Protein AF-A0A934TMC4-F1 (afdb_monomer_lite)

Radius of gyration: 16.23 Å; chains: 1; bounding box: 49×32×33 Å

Secondary structure (DSSP, 8-state):
-HHHHHHHHHHHHHHHHHHHHHHHHHHHHHHHHHHHHHTT--HHHHHHHHHHTTSTT--HHHHHHHHHHHHHHHHHH---HHHHHHHHHHTT---

Sequence (95 aa):
MLGILFLVAVALVALVVVQSVRQGRRFIRAALFLHELEGGRPKDSANAAANLLFSPESSASADAHAAQIADARRKRTSETQAQVIGAARDRGFEG

Structure (mmCIF, N/CA/C/O backbone):
data_AF-A0A934TMC4-F1
#
_entry.id   AF-A0A934TMC4-F1
#
loop_
_atom_site.group_PDB
_atom_site.id
_atom_site.type_symbol
_atom_site.label_atom_id
_atom_site.label_alt_id
_atom_site.label_comp_id
_atom_site.label_asym_id
_atom_site.label_entity_id
_atom_site.label_seq_id
_atom_site.pdbx_PDB_ins_code
_atom_site.Cartn_x
_atom_site.Cartn_y
_atom_site.Cartn_z
_atom_site.occupancy
_atom_site.B_iso_or_equiv
_atom_site.auth_seq_id
_atom_site.auth_comp_id
_atom_site.auth_asym_id
_atom_site.auth_atom_id
_atom_site.pdbx_PDB_model_num
ATOM 1 N N . MET A 1 1 ? 32.002 -20.200 -19.447 1.00 61.28 1 MET A N 1
ATOM 2 C CA . MET A 1 1 ? 31.481 -20.139 -18.059 1.00 61.28 1 MET A CA 1
ATOM 3 C C . MET A 1 1 ? 31.239 -18.711 -17.565 1.00 61.28 1 MET A C 1
ATOM 5 O O . MET A 1 1 ? 30.175 -18.476 -17.011 1.00 61.28 1 MET A O 1
ATOM 9 N N . LEU A 1 2 ? 32.141 -17.747 -17.812 1.00 66.31 2 LEU A N 1
ATOM 10 C CA . LEU A 1 2 ? 31.990 -16.357 -17.334 1.00 66.31 2 LEU A CA 1
ATOM 11 C C . LEU A 1 2 ? 30.714 -15.644 -17.836 1.00 66.31 2 LEU A C 1
ATOM 13 O O . LEU A 1 2 ? 30.032 -14.991 -17.056 1.00 66.31 2 LEU A O 1
ATOM 17 N N . GLY A 1 3 ? 30.339 -15.831 -19.108 1.00 69.50 3 GLY A N 1
ATOM 18 C CA . GLY A 1 3 ? 29.114 -15.237 -19.668 1.00 69.50 3 GLY A CA 1
ATOM 19 C C . GLY A 1 3 ? 27.813 -15.793 -19.074 1.00 69.50 3 GLY A C 1
ATOM 20 O O . GLY A 1 3 ? 26.843 -15.060 -18.927 1.00 69.50 3 GLY A O 1
ATOM 21 N N . ILE A 1 4 ? 27.805 -17.066 -18.661 1.00 77.00 4 ILE A N 1
ATOM 22 C CA . ILE A 1 4 ? 26.642 -17.697 -18.013 1.00 77.00 4 ILE A CA 1
ATOM 23 C C . ILE A 1 4 ? 26.487 -17.151 -16.589 1.00 77.00 4 ILE A C 1
ATOM 25 O O . ILE A 1 4 ? 25.390 -16.774 -16.194 1.00 77.00 4 ILE A O 1
ATOM 29 N N . LEU A 1 5 ? 27.592 -17.031 -15.843 1.00 81.31 5 LEU A N 1
ATOM 30 C CA . LEU A 1 5 ? 27.591 -16.437 -14.502 1.00 81.31 5 LEU A CA 1
ATOM 31 C C . LEU A 1 5 ? 27.137 -14.969 -14.520 1.00 81.31 5 LEU A C 1
ATOM 33 O O . LEU A 1 5 ? 26.377 -14.556 -13.647 1.00 81.31 5 LEU A O 1
ATOM 37 N N . PHE A 1 6 ? 27.537 -14.198 -15.536 1.00 82.56 6 PHE A N 1
ATOM 38 C CA . PHE A 1 6 ? 27.091 -12.814 -15.707 1.00 82.56 6 PHE A CA 1
ATOM 39 C C . PHE A 1 6 ? 25.582 -12.713 -15.986 1.00 82.56 6 PHE A C 1
ATOM 41 O O . PHE A 1 6 ? 24.892 -11.919 -15.348 1.00 82.56 6 PHE A O 1
ATOM 48 N N . LEU A 1 7 ? 25.043 -13.557 -16.875 1.00 84.25 7 LEU A N 1
ATOM 49 C CA . LEU A 1 7 ? 23.601 -13.601 -17.150 1.00 84.25 7 LEU A CA 1
ATOM 50 C C . LEU A 1 7 ? 22.787 -13.989 -15.909 1.00 84.25 7 LEU A C 1
ATOM 52 O O . LEU A 1 7 ? 21.753 -13.378 -15.639 1.00 84.25 7 LEU A O 1
ATOM 56 N N . VAL A 1 8 ? 23.271 -14.956 -15.123 1.00 84.94 8 VAL A N 1
ATOM 57 C CA . VAL A 1 8 ? 22.637 -15.354 -13.855 1.00 84.94 8 VAL A CA 1
ATOM 58 C C . VAL A 1 8 ? 22.640 -14.196 -12.854 1.00 84.94 8 VAL A C 1
ATOM 60 O O . VAL A 1 8 ? 21.615 -13.929 -12.230 1.00 84.94 8 VAL A O 1
ATOM 63 N N . ALA A 1 9 ? 23.749 -13.462 -12.734 1.00 81.94 9 ALA A N 1
ATOM 64 C CA . ALA A 1 9 ? 23.832 -12.308 -11.841 1.00 81.94 9 ALA A CA 1
ATOM 65 C C . ALA A 1 9 ? 22.840 -11.198 -12.232 1.00 81.94 9 ALA A C 1
ATOM 67 O O . ALA A 1 9 ? 22.110 -10.698 -11.375 1.00 81.94 9 ALA A O 1
ATOM 68 N N . VAL A 1 10 ? 22.748 -10.855 -13.521 1.00 86.31 10 VAL A N 1
ATOM 69 C CA . VAL A 1 10 ? 21.788 -9.851 -14.014 1.00 86.31 10 VAL A CA 1
ATOM 70 C C . VAL A 1 10 ? 20.343 -10.300 -13.775 1.00 86.31 10 VAL A C 1
ATOM 72 O O . VAL A 1 10 ? 19.521 -9.501 -13.324 1.00 86.31 10 VAL A O 1
ATOM 75 N N . ALA A 1 11 ? 20.033 -11.578 -14.006 1.00 83.00 11 ALA A N 1
ATOM 76 C CA . ALA A 1 11 ? 18.703 -12.128 -13.757 1.00 83.00 11 ALA A CA 1
ATOM 77 C C . ALA A 1 11 ? 18.310 -12.061 -12.270 1.00 83.00 11 ALA A C 1
ATOM 79 O O . ALA A 1 11 ? 17.180 -11.688 -11.951 1.00 83.00 11 ALA A O 1
ATOM 80 N N . LEU A 1 12 ? 19.239 -12.362 -11.354 1.00 85.62 12 LEU A N 1
ATOM 81 C CA . LEU A 1 12 ? 19.001 -12.262 -9.911 1.00 85.62 12 LEU A CA 1
ATOM 82 C C . LEU A 1 12 ? 18.766 -10.816 -9.467 1.00 85.62 12 LEU A C 1
ATOM 84 O O . LEU A 1 12 ? 17.828 -10.555 -8.715 1.00 85.62 12 LEU A O 1
ATOM 88 N N . VAL A 1 13 ? 19.560 -9.864 -9.965 1.00 80.88 13 VAL A N 1
ATOM 89 C CA . VAL A 1 13 ? 19.360 -8.437 -9.665 1.00 80.88 13 VAL A CA 1
ATOM 90 C C . VAL A 1 13 ? 17.996 -7.967 -10.173 1.00 80.88 13 VAL A C 1
ATOM 92 O O . VAL A 1 13 ? 17.247 -7.339 -9.423 1.00 80.88 13 VAL A O 1
ATOM 95 N N . ALA A 1 14 ? 17.624 -8.326 -11.405 1.00 78.75 14 ALA A N 1
ATOM 96 C CA . ALA A 1 14 ? 16.313 -7.998 -11.958 1.00 78.75 14 ALA A CA 1
ATOM 97 C C . ALA A 1 14 ? 15.170 -8.586 -11.110 1.00 78.75 14 ALA A C 1
ATOM 99 O O . ALA A 1 14 ? 14.197 -7.890 -10.815 1.00 78.75 14 ALA A O 1
ATOM 100 N N . LEU A 1 15 ? 15.309 -9.835 -10.654 1.00 82.00 15 LEU A N 1
ATOM 101 C CA . LEU A 1 15 ? 14.335 -10.489 -9.781 1.00 82.00 15 LEU A CA 1
ATOM 102 C C . LEU A 1 15 ? 14.158 -9.731 -8.455 1.00 82.00 15 LEU A C 1
ATOM 104 O O . LEU A 1 15 ? 13.026 -9.459 -8.052 1.00 82.00 15 LEU A O 1
ATOM 108 N N . VAL A 1 16 ? 15.260 -9.354 -7.799 1.00 74.44 16 VAL A N 1
ATOM 109 C CA . VAL A 1 16 ? 15.242 -8.626 -6.517 1.00 74.44 16 VAL A CA 1
ATOM 110 C C . VAL A 1 16 ? 14.574 -7.260 -6.667 1.00 74.44 16 VAL A C 1
ATOM 1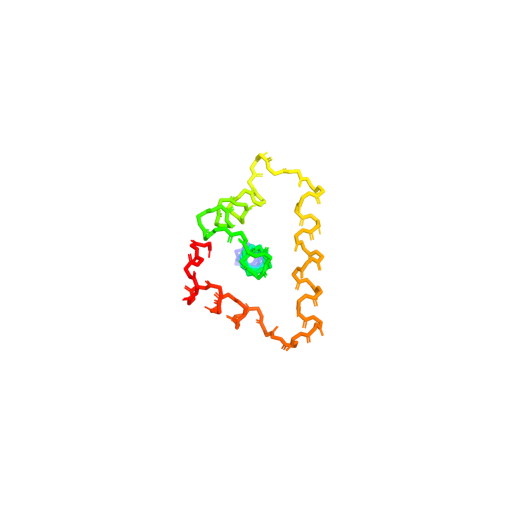12 O O . VAL A 1 16 ? 13.740 -6.879 -5.838 1.00 74.44 16 VAL A O 1
ATOM 115 N N . VAL A 1 17 ? 14.876 -6.537 -7.749 1.00 75.31 17 VAL A N 1
ATOM 116 C CA . VAL A 1 17 ? 14.251 -5.240 -8.045 1.00 75.31 17 VAL A CA 1
ATOM 117 C C . VAL A 1 17 ? 12.746 -5.404 -8.260 1.00 75.31 17 VAL A C 1
ATOM 119 O O . VAL A 1 17 ? 11.954 -4.685 -7.648 1.00 75.31 17 VAL A O 1
ATOM 122 N N . VAL A 1 18 ? 12.324 -6.390 -9.057 1.00 74.62 18 VAL A N 1
ATOM 123 C CA . VAL A 1 18 ? 10.898 -6.663 -9.305 1.00 74.62 18 VAL A CA 1
ATOM 124 C C . VAL A 1 18 ? 10.162 -7.022 -8.014 1.00 74.62 18 VAL A C 1
ATOM 126 O O . VAL A 1 18 ? 9.048 -6.541 -7.786 1.00 74.62 18 VAL A O 1
ATOM 129 N N . GLN A 1 19 ? 10.765 -7.837 -7.148 1.00 73.25 19 GLN A N 1
ATOM 130 C CA . GLN A 1 19 ? 10.170 -8.191 -5.859 1.00 73.25 19 GLN A CA 1
ATOM 131 C C . GLN A 1 19 ? 10.036 -6.981 -4.933 1.00 73.25 19 GLN A C 1
ATOM 133 O O . GLN A 1 19 ? 8.973 -6.790 -4.340 1.00 73.25 19 GLN A O 1
ATOM 138 N N . SER A 1 20 ? 11.062 -6.132 -4.873 1.00 69.88 20 SER A N 1
ATOM 139 C CA . SER A 1 20 ? 11.062 -4.914 -4.052 1.00 69.88 20 SER A CA 1
ATOM 140 C C . SER A 1 20 ? 9.977 -3.935 -4.504 1.00 69.88 20 SER A C 1
ATOM 142 O O . SER A 1 20 ? 9.208 -3.428 -3.687 1.00 69.88 20 SER A O 1
ATOM 144 N N . VAL A 1 21 ? 9.836 -3.733 -5.819 1.00 77.56 21 VAL A N 1
ATOM 145 C CA . VAL A 1 21 ? 8.774 -2.891 -6.391 1.00 77.56 21 VAL A CA 1
ATOM 146 C C . VAL A 1 21 ? 7.391 -3.483 -6.108 1.00 77.56 21 VAL A C 1
ATOM 148 O O . VAL A 1 21 ? 6.479 -2.752 -5.724 1.00 77.56 21 VAL A O 1
ATOM 151 N N . ARG A 1 22 ? 7.216 -4.803 -6.247 1.00 80.19 22 ARG A N 1
ATOM 152 C CA . ARG A 1 22 ? 5.942 -5.477 -5.939 1.00 80.19 22 ARG A CA 1
ATOM 153 C C . ARG A 1 22 ? 5.551 -5.344 -4.468 1.00 80.19 22 ARG A C 1
ATOM 155 O O . ARG A 1 22 ? 4.386 -5.063 -4.188 1.00 80.19 22 ARG A O 1
ATOM 162 N N . GLN A 1 23 ? 6.495 -5.522 -3.543 1.00 78.50 23 GLN A N 1
ATOM 163 C CA . GLN A 1 23 ? 6.244 -5.333 -2.111 1.00 78.50 23 GLN A CA 1
ATOM 164 C C . GLN A 1 23 ? 5.895 -3.877 -1.789 1.00 78.50 23 GLN A C 1
ATOM 166 O O . GLN A 1 23 ? 4.900 -3.635 -1.107 1.00 78.50 23 GLN A O 1
ATOM 171 N N . GLY A 1 24 ? 6.627 -2.913 -2.361 1.00 85.25 24 GLY A N 1
ATOM 172 C CA . GLY A 1 24 ? 6.331 -1.488 -2.206 1.00 85.25 24 GLY A CA 1
ATOM 173 C C . GLY A 1 24 ? 4.932 -1.115 -2.706 1.00 85.25 24 GLY A C 1
ATOM 174 O O . GLY A 1 24 ? 4.178 -0.458 -1.992 1.00 85.25 24 GLY A O 1
ATOM 175 N N . ARG A 1 25 ? 4.530 -1.603 -3.888 1.00 89.50 25 ARG A N 1
ATOM 176 C CA . ARG A 1 25 ? 3.177 -1.373 -4.428 1.00 89.50 25 ARG A CA 1
ATOM 177 C C . ARG A 1 25 ? 2.091 -1.966 -3.534 1.00 89.50 25 ARG A C 1
ATOM 179 O O . ARG A 1 25 ? 1.101 -1.295 -3.264 1.00 89.50 25 ARG A O 1
ATOM 186 N N . ARG A 1 26 ? 2.281 -3.194 -3.038 1.00 90.75 26 ARG A N 1
ATOM 187 C CA . ARG A 1 26 ? 1.338 -3.832 -2.102 1.00 90.75 26 ARG A CA 1
ATOM 188 C C . ARG A 1 26 ? 1.180 -3.053 -0.808 1.00 90.75 26 ARG A C 1
ATOM 190 O O . ARG A 1 26 ? 0.058 -2.849 -0.363 1.00 90.75 26 ARG A O 1
ATOM 197 N N . PHE A 1 27 ? 2.288 -2.596 -0.237 1.00 92.69 27 PHE A N 1
ATOM 198 C CA . PHE A 1 27 ? 2.270 -1.755 0.951 1.00 92.69 27 PHE A CA 1
ATOM 199 C C . PHE A 1 27 ? 1.473 -0.466 0.722 1.00 92.69 27 PHE A C 1
ATOM 201 O O . PHE A 1 27 ? 0.618 -0.129 1.535 1.00 92.69 27 PHE A O 1
ATOM 208 N N . ILE A 1 28 ? 1.703 0.219 -0.402 1.00 93.00 28 ILE A N 1
ATOM 209 C CA . ILE A 1 28 ? 0.989 1.458 -0.737 1.00 93.00 28 ILE A CA 1
ATOM 210 C C . ILE A 1 28 ? -0.517 1.204 -0.881 1.00 93.00 28 ILE A C 1
ATOM 212 O O . ILE A 1 28 ? -1.320 1.941 -0.311 1.00 93.00 28 ILE A O 1
ATOM 216 N N . ARG A 1 29 ? -0.908 0.124 -1.570 1.00 94.00 29 ARG A N 1
ATOM 217 C CA . ARG A 1 29 ? -2.317 -0.281 -1.703 1.00 94.00 29 ARG A CA 1
ATOM 218 C C . ARG A 1 29 ? -2.962 -0.603 -0.352 1.00 94.00 29 ARG A C 1
ATOM 220 O O . ARG A 1 29 ? -4.050 -0.114 -0.071 1.00 94.00 29 ARG A O 1
ATOM 227 N N . ALA A 1 30 ? -2.275 -1.367 0.498 1.00 94.19 30 ALA A N 1
ATOM 228 C CA . ALA A 1 30 ? -2.748 -1.714 1.838 1.00 94.19 30 ALA A CA 1
ATOM 229 C C . ALA A 1 30 ? -2.903 -0.474 2.735 1.00 94.19 30 ALA A C 1
ATOM 231 O O . ALA A 1 30 ? -3.892 -0.339 3.454 1.00 94.19 30 ALA A O 1
ATOM 232 N N . ALA A 1 31 ? -1.948 0.456 2.671 1.00 93.94 31 ALA A N 1
ATOM 233 C CA . ALA A 1 31 ? -2.003 1.699 3.428 1.00 93.94 31 ALA A CA 1
ATOM 234 C C . ALA A 1 31 ? -3.148 2.609 2.962 1.00 93.94 31 ALA A C 1
ATOM 236 O O . ALA A 1 31 ? -3.836 3.175 3.812 1.00 93.94 31 ALA A O 1
ATOM 237 N N . LEU A 1 32 ? -3.382 2.717 1.645 1.00 94.94 32 LEU A N 1
ATOM 238 C CA . LEU A 1 32 ? -4.524 3.460 1.107 1.00 94.94 32 LEU A CA 1
ATOM 239 C C . LEU A 1 32 ? -5.850 2.824 1.541 1.00 94.94 32 LEU A C 1
ATOM 241 O O . LEU A 1 32 ? -6.729 3.531 2.017 1.00 94.94 32 LEU A O 1
ATOM 245 N N . PHE A 1 33 ? -5.977 1.499 1.449 1.00 95.94 33 PHE A N 1
ATOM 246 C CA . PHE A 1 33 ? -7.168 0.779 1.905 1.00 95.94 33 PHE A CA 1
ATOM 247 C C . PHE A 1 33 ? -7.492 1.071 3.376 1.00 95.94 33 PHE A C 1
ATOM 249 O O . PHE A 1 33 ? -8.625 1.411 3.712 1.00 95.94 33 PHE A O 1
ATOM 256 N N . LEU A 1 34 ? -6.487 0.986 4.254 1.00 94.00 34 LEU A N 1
ATOM 257 C CA . LEU A 1 34 ? -6.655 1.298 5.672 1.00 94.00 34 LEU A CA 1
ATOM 258 C C . LEU A 1 34 ? -7.025 2.762 5.903 1.00 94.00 34 LEU A C 1
ATOM 260 O O . LEU A 1 34 ? -7.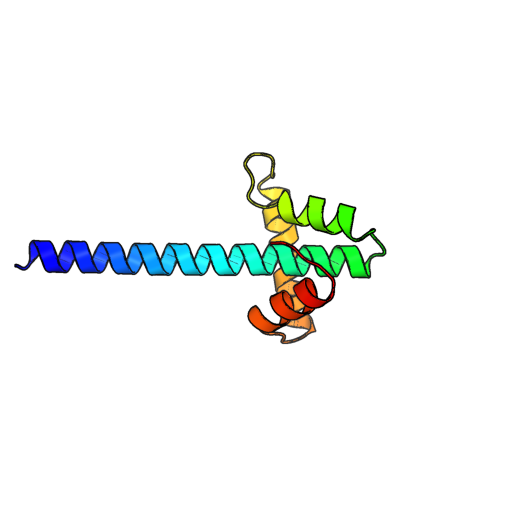849 3.042 6.766 1.00 94.00 34 LEU A O 1
ATOM 264 N N . HIS A 1 35 ? -6.433 3.683 5.142 1.00 94.44 35 HIS A N 1
ATOM 265 C CA . HIS A 1 35 ? -6.753 5.104 5.223 1.00 94.44 35 HIS A CA 1
ATOM 266 C C . HIS A 1 35 ? -8.210 5.388 4.833 1.00 94.44 35 HIS A C 1
ATOM 268 O O . HIS A 1 35 ? -8.910 6.085 5.560 1.00 94.44 35 HIS A O 1
ATOM 274 N N . GLU A 1 36 ? -8.683 4.804 3.732 1.00 93.50 36 GLU A N 1
ATOM 275 C CA . GLU A 1 36 ? -10.067 4.944 3.265 1.00 93.50 36 GLU A CA 1
ATOM 276 C C . GLU A 1 36 ? -11.069 4.324 4.252 1.00 93.50 36 GLU A C 1
ATOM 278 O O . GLU A 1 36 ? -12.091 4.937 4.562 1.00 93.50 36 GLU A O 1
ATOM 283 N N . LEU A 1 37 ? -10.757 3.147 4.809 1.00 93.62 37 LEU A N 1
ATOM 284 C CA . LEU A 1 37 ? -11.560 2.530 5.870 1.00 93.62 37 LEU A CA 1
ATOM 285 C C . LEU A 1 37 ? -11.630 3.403 7.130 1.00 93.62 37 LEU A C 1
ATOM 287 O O . LEU A 1 37 ? -12.703 3.576 7.702 1.00 93.62 37 LEU A O 1
ATOM 291 N N . GLU A 1 38 ? -10.495 3.952 7.571 1.00 92.81 38 GLU A N 1
ATOM 292 C CA . GLU A 1 38 ? -10.424 4.874 8.715 1.00 92.81 38 GLU A CA 1
ATOM 293 C C . GLU A 1 38 ? -11.203 6.174 8.448 1.00 92.81 38 GLU A C 1
ATOM 295 O O . GLU A 1 38 ? -11.756 6.756 9.377 1.00 92.81 38 GLU A O 1
ATOM 300 N N . GLY A 1 39 ? -11.300 6.592 7.182 1.00 91.88 39 GLY A N 1
ATOM 301 C CA . GLY A 1 39 ? -12.136 7.704 6.723 1.00 91.88 39 GLY A CA 1
ATOM 302 C C . GLY A 1 39 ? -13.633 7.385 6.623 1.00 91.88 39 GLY A C 1
ATOM 303 O O . GLY A 1 39 ? -14.407 8.255 6.228 1.00 91.88 39 GLY A O 1
ATOM 304 N N . GLY A 1 40 ? -14.060 6.164 6.964 1.00 93.00 40 GLY A N 1
ATOM 305 C CA . GLY A 1 40 ? -15.463 5.740 6.931 1.00 93.00 40 GLY A CA 1
ATOM 306 C C . GLY A 1 40 ? -15.949 5.260 5.562 1.00 93.00 40 GLY A C 1
ATOM 307 O O . GLY A 1 40 ? -17.146 5.018 5.390 1.00 93.00 40 GLY A O 1
ATOM 308 N N . ARG A 1 41 ? -15.053 5.097 4.579 1.00 93.44 41 ARG A N 1
ATOM 309 C CA . ARG A 1 41 ? -15.424 4.527 3.282 1.00 93.44 41 ARG A CA 1
ATOM 310 C C . ARG A 1 41 ? -15.799 3.044 3.460 1.00 93.44 41 ARG A C 1
ATOM 312 O O . ARG A 1 41 ? -15.095 2.320 4.166 1.00 93.44 41 ARG A O 1
ATOM 319 N N . PRO A 1 42 ? -16.861 2.551 2.792 1.00 94.50 42 PRO A N 1
ATOM 320 C CA . PRO A 1 42 ? -17.184 1.130 2.787 1.00 94.50 42 PRO A CA 1
ATOM 321 C C . PRO A 1 42 ? -16.024 0.279 2.265 1.00 94.50 42 PRO A C 1
ATOM 323 O O . PRO A 1 42 ? -15.312 0.680 1.340 1.00 94.50 42 PRO A O 1
ATOM 326 N N . LYS A 1 43 ? -15.885 -0.924 2.826 1.00 92.44 43 LYS A N 1
ATOM 327 C CA . LYS A 1 43 ? -14.814 -1.876 2.506 1.00 92.44 43 LYS A CA 1
ATOM 328 C C . LYS A 1 43 ? -14.652 -2.114 1.001 1.00 92.44 43 LYS A C 1
ATOM 330 O O . LYS A 1 43 ? -13.535 -2.028 0.497 1.00 92.44 43 LYS A O 1
ATOM 335 N N . ASP A 1 44 ? -15.744 -2.362 0.283 1.00 92.62 44 ASP A N 1
ATOM 336 C CA . ASP A 1 44 ? -15.698 -2.681 -1.151 1.00 92.62 44 ASP A CA 1
ATOM 337 C C . ASP A 1 44 ? -15.166 -1.501 -1.974 1.00 92.62 44 ASP A C 1
ATOM 339 O O . ASP A 1 44 ? -14.300 -1.660 -2.833 1.00 92.62 44 ASP A O 1
ATOM 343 N N . SER A 1 45 ? -15.601 -0.285 -1.637 1.00 91.75 45 SER A N 1
ATOM 344 C CA . SER A 1 45 ? -15.140 0.949 -2.276 1.00 91.75 45 SER A CA 1
ATOM 345 C C . SER A 1 45 ? -13.683 1.284 -1.939 1.00 91.75 45 SER A C 1
ATOM 347 O O . SER A 1 45 ? -12.993 1.897 -2.756 1.00 91.75 45 SER A O 1
ATOM 349 N N . ALA A 1 46 ? -13.206 0.914 -0.746 1.00 92.56 46 ALA A N 1
ATOM 350 C CA . ALA A 1 46 ? -11.802 1.055 -0.358 1.00 92.56 46 ALA A CA 1
ATOM 351 C C . ALA A 1 46 ? -10.911 0.049 -1.110 1.00 92.56 46 ALA A C 1
ATOM 353 O O . ALA A 1 46 ? -9.842 0.416 -1.599 1.00 92.56 46 ALA A O 1
ATOM 354 N N . ASN A 1 47 ? -11.373 -1.196 -1.271 1.00 91.94 47 ASN A N 1
ATOM 355 C CA . ASN A 1 47 ? -10.692 -2.211 -2.079 1.00 91.94 47 ASN A CA 1
ATOM 356 C C . ASN A 1 47 ? -10.629 -1.807 -3.556 1.00 91.94 47 ASN A C 1
ATOM 358 O O . ASN A 1 47 ? -9.566 -1.898 -4.167 1.00 91.94 47 ASN A O 1
ATOM 362 N N . ALA A 1 48 ? -11.726 -1.291 -4.118 1.00 91.44 48 ALA A N 1
ATOM 363 C CA . ALA A 1 48 ? -11.752 -0.793 -5.492 1.00 91.44 48 ALA A CA 1
ATOM 364 C C . ALA A 1 48 ? -10.720 0.329 -5.716 1.00 91.44 48 ALA A C 1
ATOM 366 O O . ALA A 1 48 ? -9.950 0.278 -6.675 1.00 91.44 48 ALA A O 1
ATOM 367 N N . ALA A 1 49 ? -10.640 1.296 -4.794 1.00 89.81 49 ALA A N 1
ATOM 368 C CA . ALA A 1 49 ? -9.660 2.380 -4.860 1.00 89.81 49 ALA A CA 1
ATOM 369 C C . ALA A 1 49 ? -8.211 1.870 -4.763 1.00 89.81 49 ALA A C 1
ATOM 371 O O . ALA A 1 49 ? -7.350 2.280 -5.540 1.00 89.81 49 ALA A O 1
ATOM 372 N N . ALA A 1 50 ? -7.938 0.934 -3.850 1.00 91.06 50 ALA A N 1
ATOM 373 C CA . ALA A 1 50 ? -6.612 0.340 -3.713 1.00 91.06 50 ALA A CA 1
ATOM 374 C C . ALA A 1 50 ? -6.212 -0.504 -4.939 1.00 91.06 50 ALA A C 1
ATOM 376 O O . ALA A 1 50 ? -5.046 -0.499 -5.337 1.00 91.06 50 ALA A O 1
ATOM 377 N N . ASN A 1 51 ? -7.160 -1.201 -5.569 1.00 90.88 51 ASN A N 1
ATOM 378 C CA . ASN A 1 51 ? -6.911 -2.033 -6.748 1.00 90.88 51 ASN A CA 1
ATOM 379 C C . ASN A 1 51 ? -6.634 -1.217 -8.017 1.00 90.88 51 ASN A C 1
ATOM 381 O O . ASN A 1 51 ? -5.873 -1.675 -8.872 1.00 90.88 51 ASN A O 1
ATOM 385 N N . LEU A 1 52 ? -7.189 -0.004 -8.111 1.00 90.62 52 LEU A N 1
ATOM 386 C CA . LEU A 1 52 ? -6.922 0.920 -9.214 1.00 90.62 52 LEU A CA 1
ATOM 387 C C . LEU A 1 52 ? -5.465 1.398 -9.244 1.00 90.62 52 LEU A C 1
ATOM 389 O O . LEU A 1 52 ? -4.927 1.597 -10.332 1.00 90.62 52 LEU A O 1
ATOM 393 N N . LEU A 1 53 ? -4.796 1.532 -8.094 1.00 90.56 53 LEU A N 1
ATOM 394 C CA . LEU A 1 53 ? -3.411 2.016 -8.032 1.00 90.56 53 LEU A CA 1
ATOM 395 C C . LEU A 1 53 ? -2.450 1.147 -8.839 1.00 90.56 53 LEU A C 1
ATOM 397 O O . LEU A 1 53 ? -2.485 -0.083 -8.744 1.00 90.56 53 LEU A O 1
ATOM 401 N N . PHE A 1 54 ? -1.517 1.769 -9.559 1.00 88.19 54 PHE A N 1
ATOM 402 C CA . PHE A 1 54 ? -0.543 1.106 -10.437 1.00 88.19 54 PHE A CA 1
ATOM 403 C C . PHE A 1 54 ? -1.159 0.236 -11.549 1.00 88.19 54 PHE A C 1
ATOM 405 O O . PHE A 1 54 ? -0.451 -0.587 -12.141 1.00 88.19 54 PHE A O 1
ATOM 412 N N . SE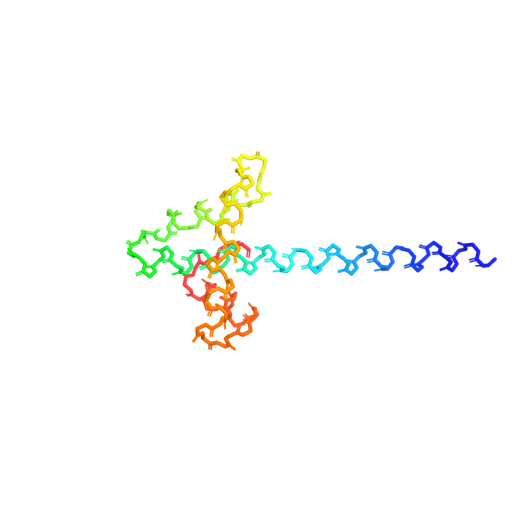R A 1 55 ? -2.466 0.361 -11.796 1.00 88.62 55 SER A N 1
ATOM 413 C CA . SER A 1 55 ? -3.123 -0.187 -12.983 1.00 88.62 55 SER A CA 1
ATOM 414 C C . SER A 1 55 ? -2.960 0.778 -14.169 1.00 88.62 55 SER A C 1
ATOM 416 O O . SER A 1 55 ? -2.597 1.937 -13.959 1.00 88.62 55 SER A O 1
ATOM 418 N N . PRO A 1 56 ? -3.239 0.343 -15.411 1.00 89.12 56 PRO A N 1
ATOM 419 C CA . PRO A 1 56 ? -3.200 1.223 -16.582 1.00 89.12 56 PRO A CA 1
ATOM 420 C C . PRO A 1 56 ? -4.138 2.435 -16.492 1.00 89.12 56 PRO A C 1
ATOM 422 O O . PRO A 1 56 ? -3.883 3.440 -17.146 1.00 89.12 56 PRO A O 1
ATOM 425 N N . GLU A 1 57 ? -5.205 2.345 -15.692 1.00 88.00 57 GLU A N 1
ATOM 426 C CA . GLU A 1 57 ? -6.169 3.434 -15.493 1.00 88.00 57 GLU A CA 1
ATOM 427 C C . GLU A 1 57 ? -5.770 4.394 -14.361 1.00 88.00 57 GLU A C 1
ATOM 429 O O . GLU A 1 57 ? -6.403 5.434 -14.179 1.00 88.00 57 GLU A O 1
ATOM 434 N N . SER A 1 58 ? -4.714 4.079 -13.599 1.00 88.00 58 SER A N 1
ATOM 435 C CA . SER A 1 58 ? -4.210 4.975 -12.558 1.00 88.00 58 SER A CA 1
ATOM 436 C C . SER A 1 58 ? -3.452 6.148 -13.164 1.00 88.00 58 SER A C 1
ATOM 438 O O . SER A 1 58 ? -2.626 5.986 -14.066 1.00 88.00 58 SER A O 1
ATOM 440 N N . SER A 1 59 ? -3.662 7.341 -12.612 1.00 90.88 59 SER A N 1
ATOM 441 C CA . SER A 1 59 ? -2.794 8.475 -12.902 1.00 90.88 59 SER A CA 1
ATOM 442 C C . SER A 1 59 ? -1.533 8.426 -12.035 1.00 90.88 59 SER A C 1
ATOM 444 O O . SER A 1 59 ? -1.557 8.038 -10.865 1.00 90.88 59 SER A O 1
ATOM 446 N N . ALA A 1 60 ? -0.419 8.930 -12.573 1.00 86.31 60 ALA A N 1
ATOM 447 C CA . ALA A 1 60 ? 0.819 9.078 -11.804 1.00 86.31 60 ALA A CA 1
ATOM 448 C C . ALA A 1 60 ? 0.633 9.954 -10.547 1.00 86.31 60 ALA A C 1
ATOM 450 O O . ALA A 1 60 ? 1.300 9.738 -9.536 1.00 86.31 60 ALA A O 1
ATOM 451 N N . SER A 1 61 ? -0.290 10.923 -10.587 1.00 89.12 61 SER A N 1
ATOM 452 C CA . SER A 1 61 ? -0.630 11.755 -9.430 1.00 89.12 61 SER A CA 1
ATOM 453 C C . SER A 1 61 ? -1.364 10.975 -8.336 1.00 89.12 61 SER A C 1
ATOM 455 O O . SER A 1 61 ? -1.056 11.166 -7.160 1.00 89.12 61 SER A O 1
ATOM 457 N N . ALA A 1 62 ? -2.282 10.072 -8.697 1.00 87.31 62 ALA A N 1
ATOM 458 C CA . ALA A 1 62 ? -2.993 9.222 -7.745 1.00 87.31 62 ALA A CA 1
ATOM 459 C C . ALA A 1 62 ? -2.037 8.229 -7.067 1.00 87.31 62 ALA A C 1
ATOM 461 O O . ALA A 1 62 ? -2.046 8.101 -5.840 1.00 87.31 62 ALA A O 1
ATOM 462 N N . ASP A 1 63 ? -1.147 7.608 -7.845 1.00 89.75 63 ASP A N 1
ATOM 463 C CA . ASP A 1 63 ? -0.108 6.712 -7.328 1.00 89.75 63 ASP A CA 1
ATOM 464 C C . ASP A 1 63 ? 0.855 7.442 -6.375 1.00 89.75 63 ASP A C 1
ATOM 466 O O . ASP A 1 63 ? 1.187 6.928 -5.302 1.00 89.75 63 ASP A O 1
ATOM 470 N N . ALA A 1 64 ? 1.276 8.662 -6.727 1.00 88.19 64 ALA A N 1
ATOM 471 C CA . ALA A 1 64 ? 2.143 9.481 -5.881 1.00 88.19 64 ALA A CA 1
ATOM 472 C C . ALA A 1 64 ? 1.450 9.908 -4.578 1.00 88.19 64 ALA A C 1
ATOM 474 O O . ALA A 1 64 ? 2.056 9.843 -3.508 1.00 88.19 64 ALA A O 1
ATOM 475 N N . HIS A 1 65 ? 0.177 10.302 -4.645 1.00 91.38 65 HIS A N 1
ATOM 476 C CA . HIS A 1 65 ? -0.608 10.654 -3.464 1.00 91.38 65 HIS A CA 1
ATOM 477 C C . HIS A 1 65 ? -0.776 9.455 -2.518 1.00 91.38 65 HIS A C 1
ATOM 479 O O . HIS A 1 65 ? -0.526 9.566 -1.317 1.00 91.38 65 HIS A O 1
ATOM 485 N N . ALA A 1 66 ? -1.098 8.275 -3.052 1.00 90.94 66 ALA A N 1
ATOM 486 C CA . ALA A 1 66 ? -1.173 7.054 -2.254 1.00 90.94 66 ALA A CA 1
ATOM 487 C C . ALA A 1 66 ? 0.179 6.692 -1.618 1.00 90.94 66 ALA A C 1
ATOM 489 O O . ALA A 1 66 ? 0.230 6.277 -0.458 1.00 90.94 66 ALA A O 1
ATOM 490 N N . ALA A 1 67 ? 1.288 6.892 -2.338 1.00 91.50 67 ALA A N 1
ATOM 491 C CA . ALA A 1 67 ? 2.625 6.691 -1.788 1.00 91.50 67 ALA A CA 1
ATOM 492 C C . ALA A 1 67 ? 2.924 7.645 -0.617 1.00 91.50 67 ALA A C 1
ATOM 494 O O . ALA A 1 67 ? 3.512 7.219 0.380 1.00 91.50 67 ALA A O 1
ATOM 495 N N . GLN A 1 68 ? 2.480 8.904 -0.695 1.00 92.31 68 GLN A N 1
ATOM 496 C CA . GLN A 1 68 ? 2.600 9.864 0.408 1.00 92.31 68 GLN A CA 1
ATOM 497 C C . GLN A 1 68 ? 1.774 9.442 1.626 1.00 92.31 68 GLN A C 1
ATOM 499 O O . GLN A 1 68 ? 2.287 9.492 2.742 1.00 92.31 68 GLN A O 1
ATOM 504 N N . ILE A 1 69 ? 0.540 8.964 1.427 1.00 92.38 69 ILE A N 1
ATOM 505 C CA . ILE A 1 69 ? -0.294 8.412 2.510 1.00 92.38 69 ILE A CA 1
ATOM 506 C C . ILE A 1 69 ? 0.418 7.235 3.185 1.00 92.38 69 ILE A C 1
ATOM 508 O O . ILE A 1 69 ? 0.484 7.161 4.414 1.00 92.38 69 ILE A O 1
ATOM 512 N N . ALA A 1 70 ? 0.990 6.330 2.391 1.00 91.88 70 ALA A N 1
ATOM 513 C CA . ALA A 1 70 ? 1.703 5.168 2.903 1.00 91.88 70 ALA A CA 1
ATOM 514 C C . ALA A 1 70 ? 2.952 5.562 3.712 1.00 91.88 70 ALA A C 1
ATOM 516 O O . ALA A 1 70 ? 3.174 5.039 4.807 1.00 91.88 70 ALA A O 1
ATOM 517 N N . ASP A 1 71 ? 3.741 6.524 3.225 1.00 89.75 71 ASP A N 1
ATOM 518 C CA . ASP A 1 71 ? 4.910 7.034 3.950 1.00 89.75 71 ASP A CA 1
ATOM 519 C C . ASP A 1 71 ? 4.518 7.792 5.228 1.00 89.75 71 ASP A C 1
ATOM 521 O O . ASP A 1 71 ? 5.122 7.578 6.281 1.00 89.75 71 ASP A O 1
ATOM 525 N N . ALA A 1 72 ? 3.461 8.608 5.178 1.00 89.12 72 ALA A N 1
ATOM 526 C CA . ALA A 1 72 ? 2.917 9.291 6.348 1.00 89.12 72 ALA A CA 1
ATOM 527 C C . ALA A 1 72 ? 2.446 8.291 7.413 1.00 89.12 72 ALA A C 1
ATOM 529 O O . ALA A 1 72 ? 2.754 8.454 8.596 1.00 89.12 72 ALA A O 1
ATOM 530 N N . ARG A 1 73 ? 1.769 7.207 7.005 1.00 90.25 73 ARG A N 1
ATOM 531 C CA . ARG A 1 73 ? 1.363 6.134 7.922 1.00 90.25 73 ARG A CA 1
ATOM 532 C C . ARG A 1 73 ? 2.571 5.464 8.564 1.00 90.25 73 ARG A C 1
ATOM 534 O O . ARG A 1 73 ? 2.589 5.323 9.786 1.00 90.25 73 ARG A O 1
ATOM 541 N N . ARG A 1 74 ? 3.587 5.103 7.773 1.00 86.88 74 ARG A N 1
ATOM 542 C CA . ARG A 1 74 ? 4.829 4.499 8.281 1.00 86.88 74 ARG A CA 1
ATOM 543 C C . ARG A 1 74 ? 5.511 5.402 9.308 1.00 86.88 74 ARG A C 1
ATOM 545 O O . ARG A 1 74 ? 5.901 4.924 10.365 1.00 86.88 74 ARG A O 1
ATOM 552 N N . LYS A 1 75 ? 5.608 6.705 9.030 1.00 87.44 75 LYS A N 1
ATOM 553 C CA . LYS A 1 75 ? 6.193 7.694 9.953 1.00 87.44 75 LYS A CA 1
ATOM 554 C C . LYS A 1 75 ? 5.379 7.864 11.237 1.00 87.44 75 LYS A C 1
ATOM 556 O O . LYS A 1 75 ? 5.962 8.036 12.298 1.00 87.44 75 LYS A O 1
ATOM 561 N N . ARG A 1 76 ? 4.046 7.814 11.144 1.00 87.88 76 ARG A N 1
ATOM 562 C CA . ARG A 1 76 ? 3.139 7.985 12.291 1.00 8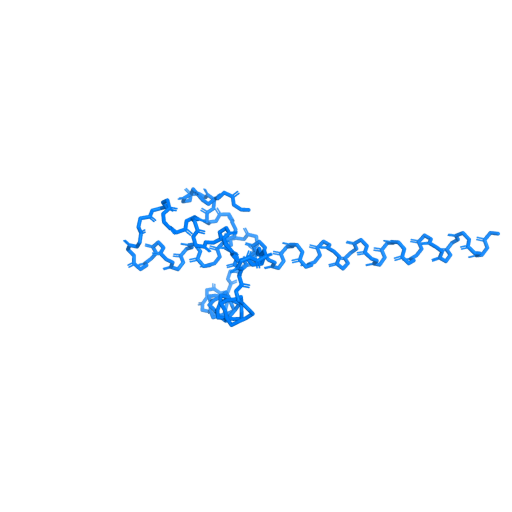7.88 76 ARG A CA 1
ATOM 563 C C . ARG A 1 76 ? 3.119 6.775 13.223 1.00 87.88 76 ARG A C 1
ATOM 565 O O . ARG A 1 76 ? 2.994 6.939 14.428 1.00 87.88 76 ARG A O 1
ATOM 572 N N . THR A 1 77 ? 3.162 5.574 12.657 1.00 85.06 77 THR A N 1
ATOM 573 C CA . THR A 1 77 ? 2.892 4.323 13.387 1.00 85.06 77 THR A CA 1
ATOM 574 C C . THR A 1 77 ? 4.149 3.510 13.679 1.00 85.06 77 THR A C 1
ATOM 576 O O . THR A 1 77 ? 4.107 2.612 14.513 1.00 85.06 77 THR A O 1
ATOM 579 N N . SER A 1 78 ? 5.261 3.795 12.991 1.00 87.00 78 SER A N 1
ATOM 580 C CA . SER A 1 78 ? 6.465 2.953 12.974 1.00 87.00 78 SER A CA 1
ATOM 581 C C . SER A 1 78 ? 6.195 1.496 12.560 1.00 87.00 78 SER A C 1
ATOM 583 O O . SER A 1 78 ? 7.044 0.630 12.764 1.00 87.00 78 SER A O 1
ATOM 585 N N . GLU A 1 79 ? 5.033 1.213 11.957 1.00 86.62 79 GLU A N 1
ATOM 586 C CA . GLU A 1 79 ? 4.669 -0.117 11.477 1.00 86.62 79 GLU A CA 1
ATOM 587 C C . GLU A 1 79 ? 5.546 -0.511 10.285 1.00 86.62 79 GLU A C 1
ATOM 589 O O . GLU A 1 79 ? 5.778 0.255 9.341 1.00 86.62 79 GLU A O 1
ATOM 594 N N . THR A 1 80 ? 6.015 -1.755 10.303 1.00 88.69 80 THR A N 1
ATOM 595 C CA . THR A 1 80 ? 6.671 -2.372 9.150 1.00 88.69 80 THR A CA 1
ATOM 596 C C . THR A 1 80 ? 5.667 -2.579 8.015 1.00 88.69 80 THR A C 1
ATOM 598 O O . THR A 1 80 ? 4.467 -2.740 8.240 1.00 88.69 80 THR A O 1
ATOM 601 N N . GLN A 1 81 ? 6.152 -2.655 6.771 1.00 89.00 81 GLN A N 1
ATOM 602 C CA . GLN A 1 81 ? 5.284 -2.917 5.614 1.00 89.00 81 GLN A CA 1
ATOM 603 C C . GLN A 1 81 ? 4.456 -4.200 5.788 1.00 89.00 81 GLN A C 1
ATOM 605 O O . GLN A 1 81 ? 3.283 -4.229 5.428 1.00 89.00 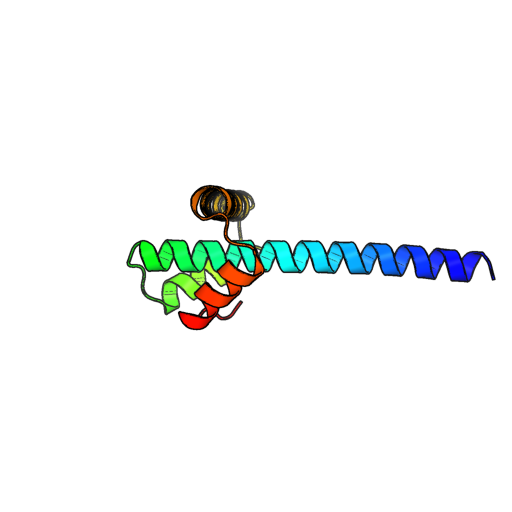81 GLN A O 1
ATOM 610 N N . ALA A 1 82 ? 5.051 -5.241 6.380 1.00 88.88 82 ALA A N 1
ATOM 611 C CA . ALA A 1 82 ? 4.375 -6.504 6.652 1.00 88.88 82 ALA A CA 1
ATOM 612 C C . ALA A 1 82 ? 3.230 -6.351 7.665 1.00 88.88 82 ALA A C 1
ATOM 614 O O . ALA A 1 82 ? 2.163 -6.921 7.452 1.00 88.88 82 ALA A O 1
ATOM 615 N N . GLN A 1 83 ? 3.421 -5.553 8.721 1.00 91.44 83 GLN A N 1
ATOM 616 C CA . GLN A 1 83 ? 2.375 -5.270 9.710 1.00 91.44 83 GLN A CA 1
ATOM 617 C C . GLN A 1 83 ? 1.211 -4.495 9.093 1.00 91.44 83 GLN A C 1
ATOM 619 O O . GLN A 1 83 ? 0.063 -4.869 9.306 1.00 91.44 83 GLN A O 1
ATOM 624 N N . VAL A 1 84 ? 1.490 -3.481 8.266 1.00 91.69 84 VAL A N 1
ATOM 625 C CA . VAL A 1 84 ? 0.438 -2.713 7.575 1.00 91.69 84 VAL A CA 1
ATOM 626 C C . VAL A 1 84 ? -0.358 -3.601 6.618 1.00 91.69 84 VAL A C 1
ATOM 628 O O . VAL A 1 84 ? -1.585 -3.540 6.592 1.00 91.69 84 VAL A O 1
ATOM 631 N N . ILE A 1 85 ? 0.321 -4.463 5.856 1.00 91.88 85 ILE A N 1
ATOM 632 C CA . ILE A 1 85 ? -0.342 -5.417 4.957 1.00 91.88 85 ILE A CA 1
ATOM 633 C C . ILE A 1 85 ? -1.173 -6.432 5.756 1.00 91.88 85 ILE A C 1
ATOM 635 O O . ILE A 1 85 ? -2.294 -6.734 5.355 1.00 91.88 85 ILE A O 1
ATOM 639 N N . GLY A 1 86 ? -0.654 -6.936 6.879 1.00 92.81 86 GLY A N 1
ATOM 640 C CA . GLY A 1 86 ? -1.385 -7.829 7.783 1.00 92.81 86 GLY A CA 1
ATOM 641 C C . GLY A 1 86 ? -2.656 -7.175 8.323 1.00 92.81 86 GLY A C 1
ATOM 642 O O . GLY A 1 86 ? -3.746 -7.686 8.096 1.00 92.81 86 GLY A O 1
ATOM 643 N N . ALA A 1 87 ? -2.537 -5.979 8.901 1.00 91.44 87 ALA A N 1
ATOM 644 C CA . ALA A 1 87 ? -3.671 -5.225 9.432 1.00 91.44 87 ALA A CA 1
ATOM 645 C C . ALA A 1 87 ? -4.725 -4.895 8.360 1.00 91.44 87 ALA A C 1
ATOM 647 O O . ALA A 1 87 ? -5.926 -4.916 8.630 1.00 91.44 87 ALA A O 1
ATOM 648 N N . ALA A 1 88 ? -4.294 -4.602 7.129 1.00 92.44 88 ALA A N 1
ATOM 649 C CA . ALA A 1 88 ? -5.199 -4.412 6.001 1.00 92.44 88 ALA A CA 1
ATOM 650 C C . ALA A 1 88 ? -5.945 -5.712 5.662 1.00 92.44 88 ALA A C 1
ATOM 652 O O . ALA A 1 88 ? -7.163 -5.694 5.482 1.00 92.44 88 ALA A O 1
ATOM 653 N N . ARG A 1 89 ? -5.243 -6.850 5.613 1.00 93.12 89 ARG A N 1
ATOM 654 C CA . ARG A 1 89 ? -5.842 -8.166 5.331 1.00 93.12 89 ARG A CA 1
ATOM 655 C C . ARG A 1 89 ? -6.828 -8.603 6.400 1.00 93.12 89 ARG A C 1
ATOM 657 O O . ARG A 1 89 ? -7.899 -9.083 6.044 1.00 93.12 89 ARG A O 1
ATOM 664 N N . ASP A 1 90 ? -6.526 -8.356 7.669 1.00 93.44 90 ASP A N 1
ATOM 665 C CA . ASP A 1 90 ? -7.437 -8.652 8.781 1.00 93.44 90 ASP A CA 1
ATOM 666 C C . ASP A 1 90 ? -8.747 -7.852 8.670 1.00 93.44 90 ASP A C 1
ATOM 668 O O . ASP A 1 90 ? -9.804 -8.296 9.114 1.00 93.44 90 ASP A O 1
ATOM 672 N N . ARG A 1 91 ? -8.702 -6.688 8.007 1.00 90.12 91 ARG A N 1
ATOM 673 C CA . ARG A 1 91 ? -9.875 -5.863 7.667 1.00 90.12 91 ARG A CA 1
ATOM 674 C C . ARG A 1 91 ? -10.457 -6.162 6.276 1.00 90.12 91 ARG A C 1
ATOM 676 O O . ARG A 1 91 ? -11.426 -5.530 5.856 1.00 90.12 91 ARG A O 1
ATOM 683 N N . GLY A 1 92 ? -9.916 -7.163 5.582 1.00 90.56 92 GLY A N 1
ATOM 684 C CA . GLY A 1 92 ? -10.415 -7.701 4.320 1.00 90.56 92 GLY A CA 1
ATOM 685 C C . GLY A 1 92 ? -9.877 -7.029 3.055 1.00 90.56 92 GLY A C 1
ATOM 686 O O . GLY A 1 92 ? -10.607 -6.920 2.070 1.00 90.56 92 GLY A O 1
ATOM 687 N N . PHE A 1 93 ? -8.627 -6.576 3.089 1.00 92.62 93 PHE A N 1
ATOM 688 C CA . PHE A 1 93 ? -7.862 -6.170 1.910 1.00 92.62 93 PHE A CA 1
ATOM 689 C C . PHE A 1 93 ? -7.486 -7.365 1.020 1.00 92.62 93 PHE A C 1
ATOM 691 O O . PHE A 1 93 ? -6.995 -8.378 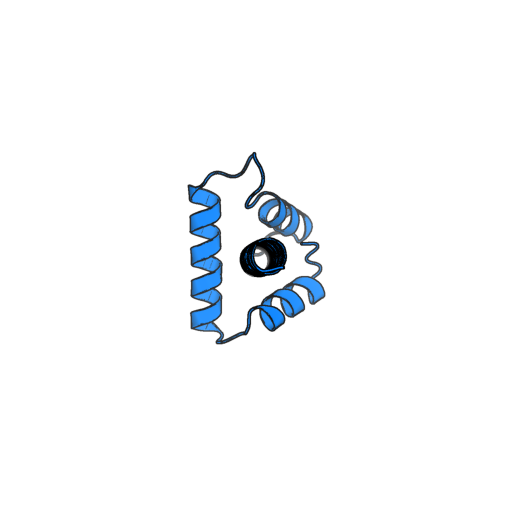1.523 1.00 92.62 93 PHE A O 1
ATOM 698 N N . GLU A 1 94 ? -7.636 -7.216 -0.299 1.00 85.94 94 GLU A N 1
ATOM 699 C CA . GLU A 1 94 ? -7.446 -8.304 -1.280 1.00 85.94 94 GLU A CA 1
ATOM 700 C C . GLU A 1 94 ? -6.179 -8.172 -2.164 1.00 85.94 94 GLU A C 1
ATOM 702 O O . GLU A 1 94 ? -5.948 -9.012 -3.036 1.00 85.94 94 GLU A O 1
ATOM 707 N N . GLY A 1 95 ? -5.331 -7.151 -1.953 1.00 69.12 95 GLY A N 1
ATOM 708 C CA . GLY A 1 95 ? -4.172 -6.828 -2.819 1.00 69.12 95 GLY A CA 1
ATOM 709 C C . GLY A 1 95 ? -2.819 -7.485 -2.497 1.00 69.12 95 GLY A C 1
ATOM 710 O O . GLY A 1 95 ? -2.504 -7.803 -1.326 1.00 69.12 95 GLY A O 1
#

Foldseek 3Di:
DVVVVVVVVVVVVVVVVVVVVVLLLLLLLLLQLVVCVVVVHDNVVSLVLSVCAPDPNDDPVSNVVSSVSSVVCCVVPVDDSVRSSVVSVVVPHDD

Organism: NCBI:txid1549854

pLDDT: mean 87.45, std 7.0, range [61.28, 95.94]